Protein AF-D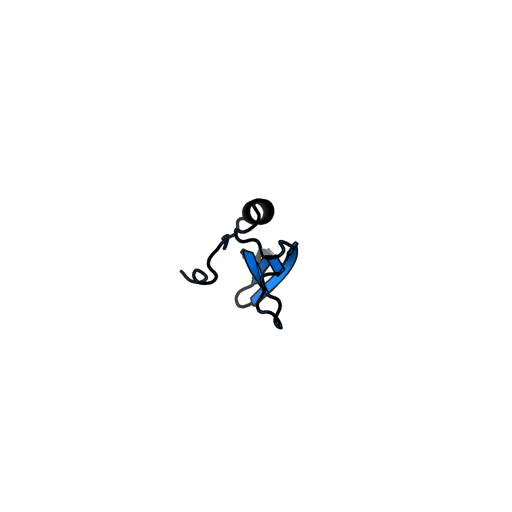4BRV0-F1 (afdb_monomer_lite)

Secondary structure (DSSP, 8-state):
----------------EEEEEEEEEE-TTT--EEEEEEEEEEEETTEEEEEEEEEEE-TT--S--HHHHHHHHHHHHHTT-EEESS-TT-S--

Radius of gyration: 19.24 Å; chains: 1; bounding box: 45×26×67 Å

Organism: NCBI:txid518634

Sequence (93 aa):
MSAAETDEKTLPMTDTHYAVSIRRIYDAHTDMLKGYKLILWEMQEKARIAVAARDYPTGMLEPIPQQTLDDADTLARIFQCKNYRNDETEMWE

Structure (mmCIF, N/CA/C/O backbone):
data_AF-D4BRV0-F1
#
_entry.id   AF-D4BRV0-F1
#
loop_
_atom_site.group_PDB
_atom_site.id
_atom_site.type_symbol
_atom_site.label_atom_id
_atom_site.label_alt_id
_atom_site.label_comp_id
_atom_site.label_asym_id
_atom_site.label_entity_id
_atom_site.label_seq_id
_atom_site.pdbx_PDB_ins_code
_atom_site.Cartn_x
_atom_site.Cartn_y
_atom_site.Cartn_z
_atom_site.occupancy
_atom_site.B_iso_or_equiv
_atom_site.auth_seq_id
_atom_site.auth_comp_id
_atom_site.auth_asym_id
_atom_site.auth_atom_id
_atom_site.pdbx_PDB_model_num
ATOM 1 N N . MET A 1 1 ? 25.571 -11.548 -52.137 1.00 34.53 1 MET A N 1
ATOM 2 C CA . MET A 1 1 ? 25.562 -12.771 -51.309 1.00 34.53 1 MET A CA 1
ATOM 3 C C . MET A 1 1 ? 25.610 -12.327 -49.864 1.00 34.53 1 MET A C 1
ATOM 5 O O . MET A 1 1 ? 26.451 -11.506 -49.529 1.00 34.53 1 MET A O 1
ATOM 9 N N . SER A 1 2 ? 24.618 -12.771 -49.101 1.00 44.69 2 SER A N 1
ATOM 10 C CA . SER A 1 2 ? 24.265 -12.330 -47.754 1.00 44.69 2 SER A CA 1
ATOM 11 C C . SER A 1 2 ? 25.231 -12.833 -46.685 1.00 44.69 2 SER A C 1
ATOM 13 O O . SER A 1 2 ? 25.677 -13.973 -46.753 1.00 44.69 2 SER A O 1
ATOM 15 N N . ALA A 1 3 ? 25.413 -12.038 -45.638 1.00 40.59 3 ALA A N 1
ATOM 16 C CA . ALA A 1 3 ? 25.539 -12.547 -44.282 1.00 40.59 3 ALA A CA 1
ATOM 17 C C . ALA A 1 3 ? 24.718 -11.599 -43.406 1.00 40.59 3 ALA A C 1
ATOM 19 O O . ALA A 1 3 ? 25.099 -10.456 -43.175 1.00 40.59 3 ALA A O 1
ATOM 20 N N . ALA A 1 4 ? 23.515 -12.052 -43.060 1.00 51.12 4 ALA A N 1
ATOM 21 C CA . ALA A 1 4 ? 22.687 -11.425 -42.051 1.00 51.12 4 ALA A CA 1
ATOM 22 C C . ALA A 1 4 ? 23.415 -11.601 -40.717 1.00 51.12 4 ALA A C 1
ATOM 24 O O . ALA A 1 4 ? 23.409 -12.691 -40.147 1.00 51.12 4 ALA A O 1
ATOM 25 N N . GLU A 1 5 ? 24.088 -10.551 -40.259 1.00 47.56 5 GLU A N 1
ATOM 26 C CA . GLU A 1 5 ? 24.519 -10.454 -38.872 1.00 47.56 5 GLU A CA 1
ATOM 27 C C . GLU A 1 5 ? 23.274 -10.139 -38.053 1.00 47.56 5 GLU A C 1
ATOM 29 O O . GLU A 1 5 ? 22.835 -9.002 -37.928 1.00 47.56 5 GLU A O 1
ATOM 34 N N . THR A 1 6 ? 22.634 -11.244 -37.676 1.00 42.59 6 THR A N 1
ATOM 35 C CA . THR A 1 6 ? 21.904 -11.481 -36.439 1.00 42.59 6 THR A CA 1
ATOM 36 C C . THR A 1 6 ? 21.493 -10.203 -35.724 1.00 42.59 6 THR A C 1
ATOM 38 O O . THR A 1 6 ? 22.299 -9.601 -35.020 1.00 42.59 6 THR A O 1
ATOM 41 N N . ASP A 1 7 ? 20.213 -9.857 -35.887 1.00 43.66 7 ASP A N 1
ATOM 42 C CA . ASP A 1 7 ? 19.413 -9.155 -34.889 1.00 43.66 7 ASP A CA 1
ATOM 43 C C . ASP A 1 7 ? 19.895 -9.595 -33.499 1.00 43.66 7 ASP A C 1
ATOM 45 O O . ASP A 1 7 ? 19.513 -10.660 -32.995 1.00 43.66 7 ASP A O 1
ATOM 49 N N . GLU A 1 8 ? 20.731 -8.777 -32.858 1.00 43.16 8 GLU A N 1
ATOM 50 C CA . GLU A 1 8 ? 20.683 -8.659 -31.414 1.00 43.16 8 GLU A CA 1
ATOM 51 C C . GLU A 1 8 ? 19.274 -8.164 -31.146 1.00 43.16 8 GLU A C 1
ATOM 53 O O . GLU A 1 8 ? 18.989 -6.971 -31.107 1.00 43.16 8 GLU A O 1
ATOM 58 N N . LYS A 1 9 ? 18.357 -9.123 -31.028 1.00 44.94 9 LYS A N 1
ATOM 59 C CA . LYS A 1 9 ? 17.070 -8.926 -30.408 1.00 44.94 9 LYS A CA 1
ATOM 60 C C . LYS A 1 9 ? 17.424 -8.554 -28.979 1.00 44.94 9 LYS A C 1
ATOM 62 O O . LYS A 1 9 ? 17.500 -9.417 -28.106 1.00 44.94 9 LYS A O 1
ATOM 67 N N . THR A 1 10 ? 17.729 -7.275 -28.770 1.00 44.53 10 THR A N 1
ATOM 68 C CA . THR A 1 10 ? 17.658 -6.634 -27.476 1.00 44.53 10 THR A CA 1
ATOM 69 C C . THR A 1 10 ? 16.247 -6.973 -27.050 1.00 44.53 10 THR A C 1
ATOM 71 O O . THR A 1 10 ? 15.274 -6.458 -27.603 1.00 44.53 10 THR A O 1
ATOM 74 N N . LEU A 1 11 ? 16.124 -7.992 -26.195 1.00 43.03 11 LEU A N 1
ATOM 75 C CA . LEU A 1 11 ? 14.875 -8.261 -25.513 1.00 43.03 11 LEU A CA 1
ATOM 76 C C . LEU A 1 11 ? 14.459 -6.889 -24.999 1.00 43.03 11 LEU A C 1
ATOM 78 O O . LEU A 1 11 ? 15.320 -6.234 -24.398 1.00 43.03 11 LEU A O 1
ATOM 82 N N . PRO A 1 12 ? 13.244 -6.398 -25.305 1.00 46.38 12 PRO A N 1
ATOM 83 C CA . PRO A 1 12 ? 12.813 -5.167 -24.683 1.00 46.38 12 PRO A CA 1
ATOM 84 C C . PRO A 1 12 ? 13.034 -5.415 -23.195 1.00 46.38 12 PRO A C 1
ATOM 86 O O . PRO A 1 12 ? 12.486 -6.372 -22.643 1.00 46.38 12 PRO A O 1
ATOM 89 N N . MET A 1 13 ? 13.947 -4.653 -22.582 1.00 46.72 13 MET A N 1
ATOM 90 C CA . MET A 1 13 ? 13.920 -4.470 -21.143 1.00 46.72 13 MET A CA 1
ATOM 91 C C . MET A 1 13 ? 12.583 -3.800 -20.971 1.00 46.72 13 MET A C 1
ATOM 93 O O . MET A 1 13 ? 12.467 -2.602 -21.208 1.00 46.72 13 MET A O 1
ATOM 97 N N . THR A 1 14 ? 11.553 -4.628 -20.814 1.00 51.16 14 THR A N 1
ATOM 98 C CA . THR A 1 14 ? 10.176 -4.198 -20.786 1.00 51.16 14 THR A CA 1
ATOM 99 C C . THR A 1 14 ? 10.174 -3.042 -19.819 1.00 51.16 14 THR A C 1
ATOM 101 O O . THR A 1 14 ? 10.793 -3.139 -18.758 1.00 51.16 14 THR A O 1
ATOM 104 N N . ASP A 1 15 ? 9.583 -1.938 -20.248 1.00 60.69 15 ASP A N 1
ATOM 105 C CA . ASP A 1 15 ? 9.309 -0.758 -19.452 1.00 60.69 15 ASP A CA 1
ATOM 106 C C . ASP A 1 15 ? 8.419 -1.183 -18.269 1.00 60.69 15 ASP A C 1
ATOM 108 O O . ASP A 1 15 ? 7.227 -0.889 -18.209 1.00 60.69 15 ASP A O 1
ATOM 112 N N . THR A 1 16 ? 8.966 -1.970 -17.345 1.00 64.19 16 THR A N 1
ATOM 113 C CA . THR A 1 16 ? 8.281 -2.534 -16.199 1.00 64.19 16 THR A CA 1
ATOM 114 C C . THR A 1 16 ? 8.241 -1.417 -15.189 1.00 64.19 16 THR A C 1
ATOM 116 O O . THR A 1 16 ? 9.197 -1.148 -14.463 1.00 64.19 16 THR A O 1
ATOM 119 N N . HIS A 1 17 ? 7.123 -0.711 -15.212 1.00 79.81 17 HIS A N 1
ATOM 120 C CA . HIS A 1 17 ? 6.868 0.376 -14.299 1.00 79.81 17 HIS A CA 1
ATOM 121 C C . HIS A 1 17 ? 6.334 -0.223 -13.004 1.00 79.81 17 HIS A C 1
ATOM 123 O O . HIS A 1 17 ? 5.560 -1.177 -13.015 1.00 79.81 17 HIS A O 1
ATOM 129 N N . TYR A 1 18 ? 6.727 0.344 -11.875 1.00 83.81 18 TYR A N 1
ATOM 130 C CA . TYR A 1 18 ? 6.216 -0.073 -10.579 1.00 83.81 18 TYR A CA 1
ATOM 131 C C . TYR A 1 18 ? 5.452 1.080 -9.928 1.00 83.81 18 TYR A C 1
ATOM 133 O O . TYR A 1 18 ? 5.712 2.259 -10.185 1.00 83.81 18 TYR A O 1
ATOM 141 N N . ALA A 1 19 ? 4.487 0.739 -9.080 1.00 85.00 19 ALA A N 1
ATOM 142 C CA . ALA A 1 19 ? 3.727 1.696 -8.286 1.00 85.00 19 ALA A CA 1
ATOM 143 C C . ALA A 1 19 ? 3.545 1.179 -6.861 1.00 85.00 19 ALA A C 1
ATOM 145 O O . ALA A 1 19 ? 3.367 -0.016 -6.641 1.00 85.00 19 ALA A O 1
ATOM 146 N N . VAL A 1 20 ? 3.546 2.085 -5.888 1.00 85.62 20 VAL A N 1
ATOM 147 C CA . VAL A 1 20 ? 3.326 1.744 -4.477 1.00 85.62 20 VAL A CA 1
ATOM 148 C C . VAL A 1 20 ? 2.101 2.491 -3.972 1.00 85.62 20 VAL A C 1
ATOM 150 O O . VAL A 1 20 ? 2.017 3.707 -4.131 1.00 85.62 20 VAL A O 1
ATOM 153 N N . SER A 1 21 ? 1.157 1.779 -3.357 1.00 85.75 21 SER A N 1
ATOM 154 C CA . SER A 1 21 ? -0.065 2.372 -2.796 1.00 85.75 21 SER A CA 1
ATOM 155 C C . SER A 1 21 ? -0.323 1.896 -1.374 1.00 85.75 21 SER A C 1
ATOM 157 O O . SER A 1 21 ? -0.148 0.709 -1.087 1.00 85.75 21 SER A O 1
ATOM 159 N N . ILE A 1 22 ? -0.842 2.778 -0.525 1.00 86.25 22 ILE A N 1
ATOM 160 C CA . ILE A 1 22 ? -1.383 2.421 0.789 1.00 86.25 22 ILE A CA 1
ATOM 161 C C . ILE A 1 22 ? -2.910 2.413 0.687 1.00 86.25 22 ILE A C 1
ATOM 163 O O . ILE A 1 22 ? -3.514 3.424 0.349 1.00 86.25 22 ILE A O 1
ATOM 167 N N . ARG A 1 23 ? -3.545 1.277 0.985 1.00 86.56 23 ARG A N 1
ATOM 168 C CA . ARG A 1 23 ? -5.007 1.135 1.006 1.00 86.56 23 ARG A CA 1
ATOM 169 C C . ARG A 1 23 ? -5.525 1.000 2.423 1.00 86.56 23 ARG A C 1
ATOM 171 O O . ARG A 1 23 ? -4.895 0.347 3.248 1.00 86.56 23 ARG A O 1
ATOM 178 N N . ARG A 1 24 ? -6.701 1.553 2.697 1.00 85.94 24 ARG A N 1
ATOM 179 C CA . ARG A 1 24 ? -7.411 1.320 3.960 1.00 85.94 24 ARG A CA 1
ATOM 180 C C . ARG A 1 24 ? -8.106 -0.040 3.923 1.00 85.94 24 ARG A C 1
ATOM 182 O O . ARG A 1 24 ? -8.673 -0.428 2.905 1.00 85.94 24 ARG A O 1
ATOM 189 N N . ILE A 1 25 ? -8.049 -0.768 5.032 1.00 84.62 25 ILE A N 1
ATOM 190 C CA . ILE A 1 25 ? -8.747 -2.038 5.226 1.00 84.62 25 ILE A CA 1
ATOM 191 C C . ILE A 1 25 ? -9.890 -1.786 6.201 1.00 84.62 25 ILE A C 1
ATOM 193 O O . ILE A 1 25 ? -9.650 -1.496 7.374 1.00 84.62 25 ILE A O 1
ATOM 197 N N . TYR A 1 26 ? -11.121 -1.938 5.725 1.00 83.25 26 TYR A N 1
ATOM 198 C CA . TYR A 1 26 ? -12.324 -1.806 6.540 1.00 83.25 26 TYR A CA 1
ATOM 199 C C . TYR A 1 26 ? -12.915 -3.175 6.876 1.00 83.25 26 TYR A C 1
ATOM 201 O O . TYR A 1 26 ? -12.828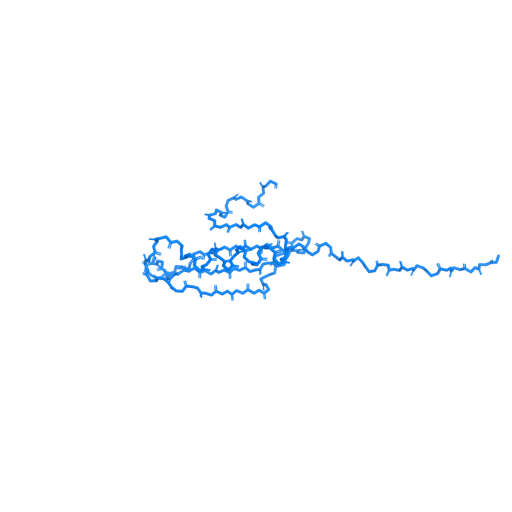 -4.126 6.096 1.00 83.25 26 TYR A O 1
ATOM 209 N N . ASP A 1 27 ? -13.518 -3.278 8.054 1.00 82.31 27 ASP A N 1
ATOM 210 C CA . ASP A 1 27 ? -14.467 -4.340 8.348 1.00 82.31 27 ASP A CA 1
ATOM 211 C C . ASP A 1 27 ? -15.769 -4.073 7.583 1.00 82.31 27 ASP A C 1
ATOM 213 O O . ASP A 1 27 ? -16.447 -3.084 7.844 1.00 82.31 27 ASP A O 1
ATOM 217 N N . ALA A 1 28 ? -16.134 -4.957 6.654 1.00 84.00 28 ALA A N 1
ATOM 218 C CA . ALA A 1 28 ? -17.344 -4.794 5.848 1.00 84.00 28 ALA A CA 1
ATOM 219 C C . ALA A 1 28 ? -18.649 -4.846 6.667 1.00 84.00 28 ALA A C 1
ATOM 221 O O . ALA A 1 28 ? -19.685 -4.396 6.188 1.00 84.00 28 ALA A O 1
ATOM 222 N N . HIS A 1 29 ? -18.624 -5.416 7.874 1.00 85.00 29 HIS A N 1
ATOM 223 C CA . HIS A 1 29 ? -19.803 -5.567 8.725 1.00 85.00 29 HIS A CA 1
ATOM 224 C C . HIS A 1 29 ? -19.971 -4.420 9.720 1.00 85.00 29 HIS A C 1
ATOM 226 O O . HIS A 1 29 ? -21.103 -4.093 10.071 1.00 85.00 29 HIS A O 1
ATOM 232 N N . THR A 1 30 ? -18.872 -3.833 10.197 1.00 83.69 30 THR A N 1
ATOM 233 C CA . THR A 1 30 ? -18.908 -2.758 11.205 1.00 83.69 30 THR A CA 1
ATOM 234 C C . THR A 1 30 ? -18.505 -1.390 10.662 1.00 83.69 30 THR A C 1
ATOM 236 O O . THR A 1 30 ? -18.582 -0.415 11.402 1.00 83.69 30 THR A O 1
ATOM 239 N N . ASP A 1 31 ? -18.063 -1.316 9.403 1.00 79.94 31 ASP A N 1
ATOM 240 C CA . ASP A 1 31 ? -17.481 -0.126 8.761 1.00 79.94 31 ASP A CA 1
ATOM 241 C C . ASP A 1 31 ? -16.273 0.452 9.527 1.00 79.94 31 ASP A C 1
ATOM 243 O O . ASP A 1 31 ? -15.863 1.601 9.372 1.00 79.94 31 ASP A O 1
ATOM 247 N N . MET A 1 32 ? -15.666 -0.362 10.394 1.00 83.50 32 MET A N 1
ATOM 248 C CA . MET A 1 32 ? -14.542 0.061 11.219 1.00 83.50 32 MET A CA 1
ATOM 249 C C . MET A 1 32 ? -13.225 -0.123 10.475 1.00 83.50 32 MET A C 1
ATOM 251 O O . MET A 1 32 ? -12.955 -1.190 9.915 1.00 83.50 32 MET A O 1
ATOM 255 N N . LEU A 1 33 ? -12.350 0.882 10.550 1.00 83.44 33 LEU A N 1
ATOM 256 C CA . LEU A 1 33 ? -10.978 0.771 10.063 1.00 83.44 33 LEU A CA 1
ATOM 257 C C . LEU A 1 33 ? -10.216 -0.303 10.862 1.00 83.44 33 LEU A C 1
ATOM 259 O O . LEU A 1 33 ? -9.983 -0.166 12.068 1.00 83.44 33 LEU A O 1
ATOM 263 N N . LYS A 1 34 ? -9.795 -1.367 10.174 1.00 85.31 34 LYS A N 1
ATOM 264 C CA . LYS A 1 34 ? -8.963 -2.445 10.731 1.00 85.31 34 LYS A CA 1
ATOM 265 C C . LYS A 1 34 ? -7.471 -2.161 10.601 1.00 85.31 34 LYS A C 1
ATOM 267 O O . LYS A 1 34 ? -6.683 -2.609 11.437 1.00 85.31 34 LYS A O 1
ATOM 272 N N . GLY A 1 35 ? -7.085 -1.415 9.574 1.00 87.69 35 GLY A N 1
ATOM 273 C CA . GLY A 1 35 ? -5.695 -1.069 9.330 1.00 87.69 35 GLY A CA 1
ATOM 274 C C . GLY A 1 35 ? -5.445 -0.638 7.897 1.00 87.69 35 GLY A C 1
ATOM 275 O O . GLY A 1 35 ? -6.358 -0.203 7.195 1.00 87.69 35 GLY A O 1
ATOM 276 N N . TYR A 1 36 ? -4.201 -0.795 7.463 1.00 86.44 36 TYR A N 1
ATOM 277 C CA . TYR A 1 36 ? -3.735 -0.391 6.145 1.00 86.44 36 TYR A CA 1
ATOM 278 C C . TYR A 1 36 ? -3.049 -1.554 5.434 1.00 86.44 36 TYR A C 1
ATOM 280 O O . TYR A 1 36 ? -2.425 -2.397 6.072 1.00 86.44 36 TYR A O 1
ATOM 288 N N . LYS A 1 37 ? -3.142 -1.593 4.108 1.00 88.12 37 LYS A N 1
ATOM 289 C CA . LYS A 1 37 ? -2.430 -2.531 3.242 1.00 88.12 37 LYS A CA 1
ATOM 290 C C . LYS A 1 37 ? -1.501 -1.749 2.328 1.00 88.12 37 LYS A C 1
ATOM 292 O O . LYS A 1 37 ? -1.967 -1.000 1.473 1.00 88.12 37 LYS A O 1
ATOM 297 N N . LEU A 1 38 ? -0.200 -1.941 2.487 1.00 89.19 38 LEU A N 1
ATOM 298 C CA . LEU A 1 38 ? 0.796 -1.478 1.528 1.00 89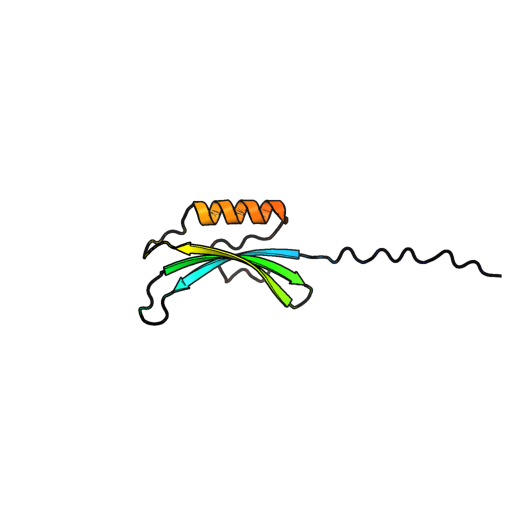.19 38 LEU A CA 1
ATOM 299 C C . LEU A 1 38 ? 0.844 -2.468 0.366 1.00 89.19 38 LEU A C 1
ATOM 301 O O . LEU A 1 38 ? 0.956 -3.668 0.606 1.00 89.19 38 LEU A O 1
ATOM 305 N N . ILE A 1 39 ? 0.749 -1.990 -0.872 1.00 89.06 39 ILE A N 1
ATOM 306 C CA . ILE A 1 39 ? 0.759 -2.831 -2.075 1.00 89.06 39 ILE A CA 1
ATOM 307 C C . ILE A 1 39 ? 1.803 -2.301 -3.053 1.00 89.06 39 ILE A C 1
ATOM 309 O O . ILE A 1 39 ? 1.789 -1.115 -3.387 1.00 89.06 39 ILE A O 1
ATOM 313 N N . LEU A 1 40 ? 2.675 -3.195 -3.520 1.00 89.38 40 LEU A N 1
ATOM 314 C CA . LEU A 1 40 ? 3.542 -2.978 -4.672 1.00 89.38 40 LEU A CA 1
ATOM 315 C C . LEU A 1 40 ? 2.849 -3.543 -5.913 1.00 89.38 40 LEU A C 1
ATOM 317 O O . LEU A 1 40 ? 2.473 -4.718 -5.955 1.00 89.38 40 LEU A O 1
ATOM 321 N N . TRP A 1 41 ? 2.704 -2.693 -6.917 1.00 88.31 41 TRP A N 1
ATOM 322 C CA . TRP A 1 41 ? 2.134 -3.013 -8.211 1.00 88.31 41 TRP A CA 1
ATOM 323 C C . TRP A 1 41 ? 3.234 -3.064 -9.252 1.00 88.31 41 TRP A C 1
ATOM 325 O O . TRP A 1 41 ? 4.036 -2.139 -9.355 1.00 88.31 41 TRP A O 1
ATOM 335 N N . GLU A 1 42 ? 3.209 -4.108 -10.061 1.00 87.00 42 GLU A N 1
ATOM 336 C CA . GLU A 1 42 ? 3.846 -4.109 -11.365 1.00 87.00 42 GLU A CA 1
ATOM 337 C C . GLU A 1 42 ? 2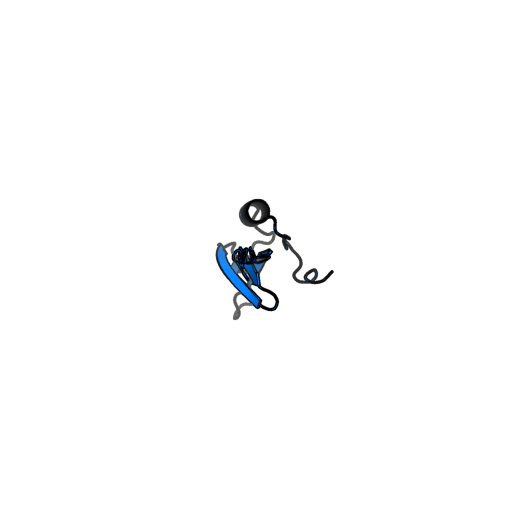.832 -3.609 -12.399 1.00 87.00 42 GLU A C 1
ATOM 339 O O . GLU A 1 42 ? 1.688 -4.074 -12.460 1.00 87.00 42 GLU A O 1
ATOM 344 N N . MET A 1 43 ? 3.241 -2.620 -13.182 1.00 81.81 43 MET A N 1
ATOM 345 C CA . MET A 1 43 ? 2.450 -1.965 -14.212 1.00 81.81 43 MET A CA 1
ATOM 346 C C . MET A 1 43 ? 2.940 -2.474 -15.566 1.00 81.81 43 MET A C 1
ATOM 348 O O . MET A 1 43 ? 4.039 -2.141 -16.009 1.00 81.81 43 MET A O 1
ATOM 352 N N . GLN A 1 44 ? 2.116 -3.283 -16.223 1.00 77.81 44 GLN A N 1
ATOM 353 C CA . GLN A 1 44 ? 2.403 -3.827 -17.549 1.00 77.81 44 GLN A CA 1
ATOM 354 C C . GLN A 1 44 ? 1.354 -3.315 -18.524 1.00 77.81 44 GLN A C 1
ATOM 356 O O . GLN A 1 44 ? 0.224 -3.777 -18.446 1.00 77.81 44 GLN A O 1
ATOM 361 N N . GLU A 1 45 ? 1.707 -2.386 -19.418 1.00 72.19 45 GLU A N 1
ATOM 362 C CA . GLU A 1 45 ? 0.858 -1.756 -20.453 1.00 72.19 45 GLU A CA 1
ATOM 363 C C . GLU A 1 45 ? -0.570 -1.349 -20.015 1.00 72.19 45 GLU A C 1
ATOM 365 O O . GLU A 1 45 ? -0.879 -0.166 -19.906 1.00 72.19 45 GLU A O 1
ATOM 370 N N . LYS A 1 46 ? -1.465 -2.318 -19.786 1.00 69.19 46 LYS A N 1
ATOM 371 C CA . LYS A 1 46 ? -2.874 -2.145 -19.393 1.00 69.19 46 LYS A CA 1
ATOM 372 C C . LYS A 1 46 ? -3.270 -2.875 -18.102 1.00 69.19 46 LYS A C 1
ATOM 374 O O . LYS A 1 46 ? -4.416 -2.761 -17.672 1.00 69.19 46 LYS A O 1
ATOM 379 N N . ALA A 1 47 ? -2.365 -3.633 -17.493 1.00 71.94 47 ALA A N 1
ATOM 380 C CA . ALA A 1 47 ? -2.602 -4.438 -16.304 1.00 71.94 47 ALA A CA 1
ATOM 381 C C . ALA A 1 47 ? -1.816 -3.909 -15.101 1.00 71.94 47 ALA A C 1
ATOM 383 O O . ALA A 1 47 ? -0.693 -3.417 -15.223 1.00 71.94 47 ALA A O 1
ATOM 384 N N . ARG A 1 48 ? -2.428 -4.044 -13.921 1.00 79.50 48 ARG A N 1
ATOM 385 C CA . ARG A 1 48 ? -1.793 -3.792 -12.627 1.00 79.50 48 ARG A CA 1
ATOM 386 C C . ARG A 1 48 ? -1.786 -5.090 -11.851 1.00 79.50 48 ARG A C 1
ATOM 388 O O . ARG A 1 48 ? -2.847 -5.598 -11.490 1.00 79.50 48 ARG A O 1
ATOM 395 N N . ILE A 1 49 ? -0.601 -5.623 -11.616 1.00 85.00 49 ILE A N 1
ATOM 396 C CA . ILE A 1 49 ? -0.425 -6.899 -10.937 1.00 85.00 49 ILE A CA 1
ATOM 397 C C . ILE A 1 49 ? 0.113 -6.597 -9.545 1.00 85.00 49 ILE A C 1
ATOM 399 O O . ILE A 1 49 ? 1.165 -5.982 -9.403 1.00 85.00 49 ILE A O 1
ATOM 403 N N . ALA A 1 50 ? -0.627 -6.988 -8.506 1.00 85.31 50 ALA A N 1
ATOM 404 C CA . ALA A 1 50 ? -0.128 -6.892 -7.140 1.00 85.31 50 ALA A CA 1
ATOM 405 C C . ALA A 1 50 ? 0.964 -7.951 -6.953 1.00 85.31 50 ALA A C 1
ATOM 407 O O . ALA A 1 50 ? 0.663 -9.142 -6.884 1.00 85.31 50 ALA A O 1
ATOM 408 N N . VAL A 1 51 ? 2.221 -7.519 -6.889 1.00 87.50 51 VAL A N 1
ATOM 409 C CA . VAL A 1 51 ? 3.375 -8.423 -6.750 1.00 87.50 51 VAL A CA 1
ATOM 410 C C . VAL A 1 51 ? 3.751 -8.655 -5.290 1.00 87.50 51 VAL A C 1
ATOM 412 O O . VAL A 1 51 ? 4.283 -9.706 -4.945 1.00 87.50 51 VAL A O 1
ATOM 415 N N . ALA A 1 52 ? 3.436 -7.701 -4.413 1.00 86.88 52 ALA A N 1
ATOM 416 C CA . ALA A 1 52 ? 3.597 -7.849 -2.975 1.00 86.88 52 ALA A CA 1
ATOM 417 C C . ALA A 1 52 ? 2.557 -7.016 -2.223 1.00 86.88 52 ALA A C 1
ATOM 419 O O . ALA A 1 52 ? 2.172 -5.932 -2.665 1.00 86.88 52 ALA A O 1
ATOM 420 N N . ALA A 1 53 ? 2.130 -7.510 -1.062 1.00 89.56 53 ALA A N 1
ATOM 421 C CA . ALA A 1 53 ? 1.271 -6.774 -0.149 1.00 89.56 53 ALA A CA 1
ATOM 422 C C . ALA A 1 53 ? 1.681 -7.024 1.305 1.00 89.56 53 ALA A C 1
ATOM 424 O O . ALA A 1 53 ? 2.105 -8.128 1.652 1.00 89.56 53 ALA A O 1
ATOM 425 N N . ARG A 1 54 ? 1.527 -6.007 2.154 1.00 87.69 54 ARG A N 1
ATOM 426 C CA . ARG A 1 54 ? 1.786 -6.095 3.593 1.00 87.69 54 ARG A CA 1
ATOM 427 C C . ARG A 1 54 ? 0.701 -5.382 4.383 1.00 87.69 54 ARG A C 1
ATOM 429 O O . ARG A 1 54 ? 0.395 -4.223 4.110 1.00 87.69 54 ARG A O 1
ATOM 436 N N . ASP A 1 55 ? 0.157 -6.083 5.371 1.00 87.56 55 ASP A N 1
ATOM 437 C CA . ASP A 1 55 ? -0.868 -5.558 6.268 1.00 87.56 55 ASP A CA 1
ATOM 438 C C . ASP A 1 55 ? -0.242 -4.884 7.495 1.00 87.56 55 ASP A C 1
ATOM 440 O O . ASP A 1 55 ? 0.680 -5.413 8.119 1.00 87.56 55 ASP A O 1
ATOM 444 N N . TYR A 1 56 ? -0.792 -3.729 7.854 1.00 83.62 56 TYR A N 1
ATOM 445 C CA . TYR A 1 56 ? -0.486 -2.950 9.048 1.00 83.62 56 TYR A CA 1
ATOM 446 C C . TYR A 1 56 ? -1.777 -2.833 9.862 1.00 83.62 56 TYR A C 1
ATOM 448 O O . TYR A 1 56 ? -2.613 -1.979 9.555 1.00 83.62 56 TYR A O 1
ATOM 456 N N . PRO A 1 57 ? -1.999 -3.706 10.859 1.00 79.94 57 PRO A N 1
ATOM 457 C CA . PRO A 1 57 ? -3.170 -3.620 11.722 1.00 79.94 57 PRO A CA 1
ATOM 458 C C . PRO A 1 57 ? -3.023 -2.412 12.649 1.00 79.94 57 PRO A C 1
ATOM 460 O O . PRO A 1 57 ? -1.987 -2.249 13.290 1.00 79.94 57 PRO A O 1
ATOM 463 N N . THR A 1 58 ? -4.042 -1.557 12.727 1.00 71.31 58 THR A N 1
ATOM 464 C CA . THR A 1 58 ? -3.953 -0.321 13.531 1.00 71.31 58 THR A CA 1
ATOM 465 C C . THR A 1 58 ? -5.104 -0.113 14.486 1.00 71.31 58 THR A C 1
ATOM 467 O O . THR A 1 58 ? -5.020 0.809 15.285 1.00 71.31 58 THR A O 1
ATOM 470 N N . GLY A 1 59 ? -6.142 -0.958 14.433 1.00 57.88 59 GLY A N 1
ATOM 471 C CA . GLY A 1 59 ? -7.269 -0.935 15.366 1.00 57.88 59 GLY A CA 1
ATOM 472 C C . GLY A 1 59 ? -7.831 0.471 15.583 1.00 57.88 59 GLY A C 1
ATOM 473 O O . GLY A 1 59 ? -7.451 1.140 16.534 1.00 57.88 59 GLY A O 1
ATOM 474 N N . MET A 1 60 ? -8.743 0.922 14.719 1.00 56.12 60 MET A N 1
ATOM 475 C CA . MET A 1 60 ? -9.410 2.236 14.799 1.00 56.12 60 MET A CA 1
ATOM 476 C C . MET A 1 60 ? -8.528 3.498 14.741 1.00 56.12 60 MET A C 1
ATOM 478 O O . MET A 1 60 ? -9.082 4.594 14.702 1.00 56.12 60 MET A O 1
ATOM 482 N N . LEU A 1 61 ? -7.196 3.406 14.717 1.00 56.22 61 LEU A N 1
ATOM 483 C CA . LEU A 1 61 ? -6.349 4.599 14.688 1.00 56.22 61 LEU A CA 1
ATOM 484 C C . LEU A 1 61 ? -6.223 5.175 13.268 1.00 56.22 61 LEU A C 1
ATOM 486 O O . LEU A 1 61 ? -5.634 4.557 12.374 1.00 56.22 61 LEU A O 1
ATOM 490 N N . GLU A 1 62 ? -6.741 6.392 13.101 1.00 62.41 62 GLU A N 1
ATOM 491 C CA . GLU A 1 62 ? -6.186 7.402 12.196 1.00 62.41 62 GLU A CA 1
ATOM 492 C C . GLU A 1 62 ? -5.215 8.266 13.018 1.00 62.41 62 GLU A C 1
ATOM 494 O O . GLU A 1 62 ? -5.561 8.644 14.142 1.00 62.41 62 GLU A O 1
ATOM 499 N N . PRO A 1 63 ? -3.994 8.571 12.541 1.00 72.06 63 PRO A N 1
ATOM 500 C CA . PRO A 1 63 ? -3.515 8.568 11.150 1.00 72.06 63 PRO A CA 1
ATOM 501 C C . PRO A 1 63 ? -2.877 7.245 10.671 1.00 72.06 63 PRO A C 1
ATOM 503 O O . PRO A 1 63 ? -2.745 6.288 11.432 1.00 72.06 63 PRO A O 1
ATOM 506 N N . ILE A 1 64 ? -2.446 7.203 9.398 1.00 76.25 64 ILE A N 1
ATOM 507 C CA . ILE A 1 64 ? -1.606 6.118 8.848 1.00 76.25 64 ILE A CA 1
ATOM 508 C C . ILE A 1 64 ? -0.369 5.932 9.747 1.00 76.25 64 ILE A C 1
ATOM 510 O O . ILE A 1 64 ? 0.312 6.921 10.031 1.00 76.25 64 ILE A O 1
ATOM 514 N N . PRO A 1 65 ? -0.020 4.701 10.172 1.00 81.50 65 PRO A N 1
ATOM 515 C CA . PRO A 1 65 ? 1.185 4.472 10.954 1.00 81.50 65 PRO A CA 1
ATOM 516 C C . PRO A 1 65 ? 2.423 4.915 10.193 1.00 81.50 65 PRO A C 1
ATOM 518 O O . PRO A 1 65 ? 2.590 4.542 9.029 1.00 81.50 65 PRO A O 1
ATOM 521 N N . GLN A 1 66 ? 3.335 5.597 10.885 1.00 83.38 66 GLN A N 1
ATOM 522 C CA . GLN A 1 66 ? 4.605 6.049 10.314 1.00 83.38 66 GLN A CA 1
ATOM 523 C C . GLN A 1 66 ? 5.369 4.908 9.627 1.00 83.38 66 GLN A C 1
ATOM 525 O O . GLN A 1 66 ? 5.861 5.081 8.519 1.00 83.38 66 GLN A O 1
ATOM 530 N N . GLN A 1 67 ? 5.356 3.706 10.213 1.00 84.81 67 GLN A N 1
ATOM 531 C CA . GLN A 1 67 ? 5.994 2.528 9.620 1.00 84.81 67 GLN A CA 1
ATOM 532 C C . GLN A 1 67 ? 5.449 2.184 8.223 1.00 84.81 67 GLN A C 1
ATOM 534 O O . GLN A 1 67 ? 6.207 1.786 7.345 1.00 84.81 67 GLN A O 1
ATOM 539 N N . THR A 1 68 ? 4.145 2.365 7.992 1.00 83.75 68 THR A N 1
ATOM 540 C CA . THR A 1 68 ? 3.532 2.140 6.673 1.00 83.75 68 THR A CA 1
ATOM 541 C C . THR A 1 68 ? 4.067 3.147 5.652 1.00 83.75 68 THR A C 1
ATOM 543 O O . THR A 1 68 ? 4.326 2.785 4.506 1.00 83.75 68 THR A O 1
ATOM 546 N N . LEU A 1 69 ? 4.253 4.408 6.065 1.00 83.88 69 LEU A N 1
ATOM 547 C CA . LEU A 1 69 ? 4.786 5.480 5.218 1.00 83.88 69 LEU A CA 1
ATOM 548 C C . LEU A 1 69 ? 6.270 5.260 4.887 1.00 83.88 69 LEU A C 1
ATOM 550 O O . LEU A 1 69 ? 6.662 5.430 3.733 1.00 83.88 69 LEU A O 1
ATOM 554 N N . ASP A 1 70 ? 7.071 4.851 5.871 1.00 86.19 70 ASP A N 1
ATOM 555 C CA . ASP A 1 70 ? 8.510 4.601 5.715 1.00 86.19 70 ASP A CA 1
ATOM 556 C C . ASP A 1 70 ? 8.781 3.405 4.790 1.00 86.19 70 ASP A C 1
ATOM 558 O O . ASP A 1 70 ? 9.633 3.467 3.896 1.00 86.19 70 ASP A O 1
ATOM 562 N N . ASP A 1 71 ? 8.011 2.327 4.955 1.00 85.44 71 ASP A N 1
ATOM 563 C CA . ASP A 1 71 ? 8.103 1.147 4.097 1.00 85.44 71 ASP A CA 1
ATOM 564 C C . ASP A 1 71 ? 7.650 1.483 2.662 1.00 85.44 71 ASP A C 1
ATOM 566 O O . ASP A 1 71 ? 8.289 1.067 1.692 1.00 85.44 71 ASP A O 1
ATOM 570 N N . ALA A 1 72 ? 6.606 2.308 2.502 1.00 84.94 72 ALA A N 1
ATOM 571 C CA . ALA A 1 72 ? 6.176 2.793 1.192 1.00 84.94 72 ALA A CA 1
ATOM 572 C C . ALA A 1 72 ? 7.239 3.665 0.504 1.00 84.94 72 ALA A C 1
ATOM 574 O O . ALA A 1 72 ? 7.434 3.555 -0.706 1.00 84.94 72 ALA A O 1
ATOM 575 N N . ASP A 1 73 ? 7.911 4.553 1.243 1.00 83.38 73 ASP A N 1
ATOM 576 C CA . ASP A 1 73 ? 9.005 5.380 0.716 1.00 83.38 73 ASP A CA 1
ATOM 577 C C . ASP A 1 73 ? 10.190 4.522 0.272 1.00 83.38 73 ASP A C 1
ATOM 579 O O . ASP A 1 73 ? 10.728 4.706 -0.819 1.00 83.38 73 ASP A O 1
ATOM 583 N N . THR A 1 74 ? 10.553 3.537 1.091 1.00 85.62 74 THR A N 1
ATOM 584 C CA . THR A 1 74 ? 11.650 2.612 0.805 1.00 85.62 74 THR A CA 1
ATOM 585 C C . THR A 1 74 ? 11.386 1.821 -0.474 1.00 85.62 74 THR A C 1
ATOM 587 O O . THR A 1 74 ? 12.245 1.778 -1.355 1.00 85.62 74 THR A O 1
ATOM 590 N N . LEU A 1 75 ? 10.183 1.258 -0.630 1.00 81.00 75 LEU A N 1
ATOM 591 C CA . LEU A 1 75 ? 9.796 0.549 -1.853 1.00 81.00 75 LEU A CA 1
ATOM 592 C C . LEU A 1 75 ? 9.788 1.474 -3.075 1.00 81.00 75 LEU A C 1
ATOM 594 O O . LEU A 1 75 ? 10.320 1.103 -4.120 1.00 81.00 75 LEU A O 1
ATOM 598 N N . ALA A 1 76 ? 9.250 2.690 -2.944 1.00 79.31 76 ALA A N 1
ATOM 599 C CA . ALA A 1 76 ? 9.237 3.653 -4.041 1.00 79.31 76 ALA A CA 1
ATOM 600 C C . ALA A 1 76 ? 10.654 4.039 -4.495 1.00 79.31 76 ALA A C 1
ATOM 602 O O . ALA A 1 76 ? 10.882 4.198 -5.690 1.00 79.31 76 ALA A O 1
ATOM 603 N N . ARG A 1 77 ? 11.621 4.137 -3.572 1.00 79.25 77 ARG A N 1
ATOM 604 C CA . ARG A 1 77 ? 13.034 4.385 -3.905 1.00 79.25 77 ARG A CA 1
ATOM 605 C C . ARG A 1 77 ? 13.691 3.194 -4.600 1.00 79.25 77 ARG A C 1
ATOM 607 O O . ARG A 1 77 ? 14.393 3.399 -5.584 1.00 79.25 77 ARG A O 1
ATOM 614 N N . ILE A 1 78 ? 13.465 1.972 -4.108 1.00 79.25 78 ILE A N 1
ATOM 615 C CA . ILE A 1 78 ? 14.045 0.742 -4.684 1.00 79.25 78 ILE A CA 1
ATOM 616 C C . ILE A 1 78 ? 13.592 0.557 -6.135 1.00 79.25 78 ILE A C 1
ATOM 618 O O . ILE A 1 78 ? 14.404 0.243 -7.000 1.00 79.25 78 ILE A O 1
ATOM 622 N N . PHE A 1 79 ? 12.307 0.778 -6.394 1.00 75.00 79 PHE A N 1
ATOM 623 C CA . PHE A 1 79 ? 11.685 0.524 -7.692 1.00 75.00 79 PHE A CA 1
ATOM 624 C C . PHE A 1 79 ? 11.448 1.800 -8.521 1.00 75.00 79 PHE A C 1
ATOM 626 O O . PHE A 1 79 ? 10.741 1.746 -9.524 1.00 75.00 79 PHE A O 1
ATOM 633 N N . GLN A 1 80 ? 12.007 2.944 -8.097 1.00 72.88 80 GLN A N 1
ATOM 634 C CA . GLN A 1 80 ? 11.855 4.266 -8.733 1.00 72.88 80 GLN A CA 1
ATOM 635 C C . GLN A 1 80 ? 10.397 4.588 -9.134 1.00 72.88 80 GLN A C 1
ATOM 637 O O . GLN A 1 80 ? 10.107 5.003 -10.254 1.00 72.88 80 GLN 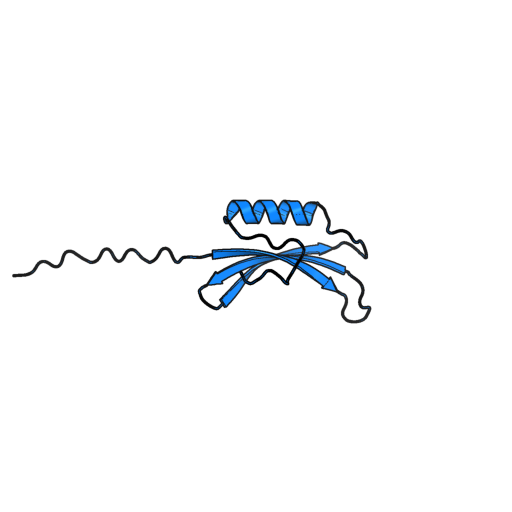A O 1
ATOM 642 N N . CYS A 1 81 ? 9.456 4.356 -8.215 1.00 69.56 81 CYS A N 1
ATOM 643 C CA . CYS A 1 81 ? 8.012 4.427 -8.468 1.00 69.56 81 CYS A CA 1
ATOM 644 C C . CYS A 1 81 ? 7.389 5.798 -8.185 1.00 69.56 81 CYS A C 1
ATOM 646 O O . CYS A 1 81 ? 7.856 6.541 -7.320 1.00 69.56 81 CYS A O 1
ATOM 648 N N . LYS A 1 82 ? 6.197 6.036 -8.754 1.00 67.31 82 LYS A N 1
ATOM 649 C CA . LYS A 1 82 ? 5.214 6.977 -8.181 1.00 67.31 82 LYS A CA 1
ATOM 650 C C . LYS A 1 82 ? 4.616 6.380 -6.888 1.00 67.31 82 LYS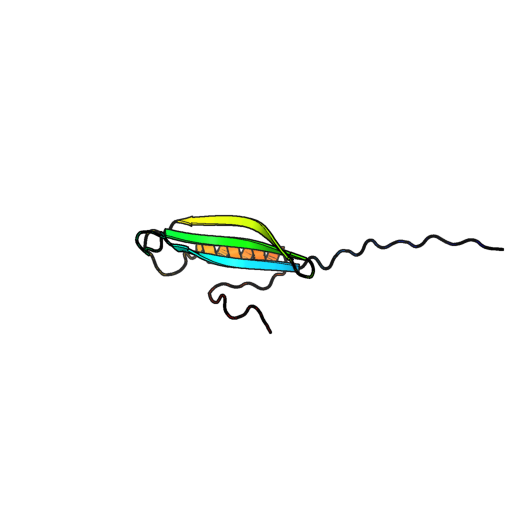 A C 1
ATOM 652 O O . LYS A 1 82 ? 4.246 5.202 -6.860 1.00 67.31 82 LYS A O 1
ATOM 657 N N . ASN A 1 83 ? 4.546 7.177 -5.818 1.00 65.31 83 ASN A N 1
ATOM 658 C CA . ASN A 1 83 ? 4.068 6.763 -4.491 1.00 65.31 83 ASN A CA 1
ATOM 659 C C . ASN A 1 83 ? 2.729 7.439 -4.163 1.00 65.31 83 ASN A C 1
ATOM 661 O O . ASN A 1 83 ? 2.661 8.664 -4.093 1.00 65.31 83 ASN A O 1
ATOM 665 N N . TYR A 1 84 ? 1.688 6.644 -3.924 1.00 66.38 84 TYR A N 1
ATOM 666 C CA . TYR A 1 84 ? 0.324 7.111 -3.672 1.00 66.38 84 TYR A CA 1
ATOM 667 C C . TYR A 1 84 ? 0.004 6.910 -2.188 1.00 66.38 84 TYR A C 1
ATOM 669 O O . TYR A 1 84 ? -0.502 5.865 -1.770 1.00 66.38 84 TYR A O 1
ATOM 677 N N . ARG A 1 85 ? 0.407 7.888 -1.367 1.00 60.50 85 ARG A N 1
ATOM 678 C CA . ARG A 1 85 ? 0.364 7.771 0.102 1.00 60.50 85 ARG A CA 1
ATOM 679 C C . ARG A 1 85 ? -1.010 8.019 0.708 1.00 60.50 85 ARG A C 1
ATOM 681 O O . ARG A 1 85 ? -1.267 7.470 1.770 1.00 60.50 85 ARG A O 1
ATOM 688 N N . ASN A 1 86 ? -1.852 8.834 0.070 1.00 55.09 86 ASN A N 1
ATOM 689 C CA . ASN A 1 86 ? -3.081 9.333 0.697 1.00 55.09 86 ASN A CA 1
ATOM 690 C C . ASN A 1 86 ? -4.283 9.524 -0.233 1.00 55.09 86 ASN A C 1
ATOM 692 O O . ASN A 1 86 ? -5.381 9.693 0.288 1.00 55.09 86 ASN A O 1
ATOM 696 N N . ASP A 1 87 ? -4.113 9.500 -1.555 1.00 46.41 87 ASP A N 1
ATOM 697 C CA . ASP A 1 87 ? -5.202 9.814 -2.476 1.00 46.41 87 ASP A CA 1
ATOM 698 C C . ASP A 1 87 ? -5.249 8.789 -3.613 1.00 46.41 87 ASP A C 1
ATOM 700 O O . ASP A 1 87 ? -4.335 8.695 -4.433 1.00 46.41 87 ASP A O 1
ATOM 704 N N . GLU A 1 88 ? -6.315 7.986 -3.655 1.00 44.28 88 GLU A N 1
ATOM 705 C CA . GLU A 1 88 ? -6.595 7.092 -4.789 1.00 44.28 88 GLU A CA 1
ATOM 706 C C . GLU A 1 88 ? -7.032 7.885 -6.041 1.00 44.28 88 GLU A C 1
ATOM 708 O O . GLU A 1 88 ? -7.224 7.301 -7.111 1.00 44.28 88 GLU A O 1
ATOM 713 N N . THR A 1 89 ? -7.158 9.213 -5.921 1.00 37.84 89 THR A N 1
ATOM 714 C CA . THR A 1 89 ? -7.678 10.125 -6.946 1.00 37.84 89 THR A CA 1
ATOM 715 C C . THR A 1 89 ? -6.620 10.591 -7.959 1.00 37.84 89 THR A C 1
ATOM 717 O O . THR A 1 89 ? -6.970 10.928 -9.086 1.00 37.84 89 THR A O 1
ATOM 720 N N . GLU A 1 90 ? -5.322 10.531 -7.639 1.00 37.62 90 GLU A N 1
ATOM 721 C CA . GLU A 1 90 ? -4.235 11.007 -8.524 1.00 37.62 90 GLU A CA 1
ATOM 722 C C . GLU A 1 90 ? -3.644 9.911 -9.428 1.00 37.62 90 GLU A C 1
ATOM 724 O O . GLU A 1 90 ? -2.453 9.892 -9.735 1.00 37.62 90 GLU A O 1
ATOM 729 N N . MET A 1 91 ? -4.461 8.957 -9.879 1.00 42.75 91 MET A N 1
ATOM 730 C CA . MET A 1 91 ? -3.975 7.926 -10.805 1.00 42.75 91 MET A CA 1
ATOM 731 C C . MET A 1 91 ? -3.899 8.356 -12.272 1.00 42.75 91 MET A C 1
ATOM 733 O O . MET A 1 91 ? -3.516 7.519 -13.089 1.00 42.75 91 MET A O 1
ATOM 737 N N . TRP A 1 92 ? -4.203 9.614 -12.608 1.00 36.44 92 TRP A N 1
ATOM 738 C CA . TRP A 1 92 ? -4.037 10.149 -13.962 1.00 36.44 92 TRP A CA 1
ATOM 739 C C . TRP A 1 92 ? -3.783 11.664 -13.955 1.00 36.44 92 TRP A C 1
ATOM 741 O O . TRP A 1 92 ? -4.729 12.443 -13.962 1.00 36.44 92 TRP A O 1
ATOM 751 N N . GLU A 1 93 ? -2.503 12.043 -14.000 1.00 33.12 93 GLU A N 1
ATOM 752 C CA . GLU A 1 93 ? -1.969 12.955 -15.027 1.00 33.12 93 GLU A CA 1
ATOM 753 C C . GLU A 1 93 ? -0.710 12.322 -15.646 1.00 33.12 93 GLU A C 1
ATOM 755 O O . GLU A 1 93 ? 0.141 11.771 -14.891 1.00 33.12 93 GLU A O 1
#

Foldseek 3Di:
DDDPPDPPPPPPPQPFAKEWEKAFDADPVPRATQFIKIFIWTDHPPDTDGPDIDTDGDGRDDDHDPVSVVVQVVVCVVRVHDYHYDDPPPPDD

pLDDT: mean 71.17, std 17.4, range [33.12, 89.56]